Protein AF-A0AAV4EFG5-F1 (afdb_monomer)

Secondary structure (DSSP, 8-state):
-----SSSS-------------GGGGSTTTT-PBPSS-TTSB-S-TTBSSTT--SSB-HHHHHHHHTTTS--HHHHT--SSSSS--HHHHHT-TTS---TTSPP---TTT---TT--HHHHHHHHHHHHHHHHHHHHHHHHHHHHHHH-

Mean predicted aligned error: 13.33 Å

Sequence (149 aa):
MFRTILCLGSMMLLSTINCYPNFRNFIPNGFNVPDPCDPSSIWPGVGHENKAGGGVRNMFGKHFKMNGYQWTTALCKMDSDKDNKTNGEELGDPNCDWSVGENDKLIIGILSHPVVVAVVVVVVAVVVVVVVVVVVVVVVVVVVVKVVV

Solvent-accessible surface area (backbone atoms only — not comparable to full-atom values): 8870 Å² total; per-residue (Å²): 138,91,81,88,85,80,80,83,88,76,80,73,83,77,72,83,78,83,77,72,83,71,64,44,66,42,43,60,41,34,84,68,34,34,25,89,91,42,74,93,41,68,26,70,11,74,41,23,74,36,55,90,34,60,87,60,62,30,52,37,28,49,52,33,53,74,52,72,65,42,70,38,61,69,54,25,69,31,50,58,44,68,64,85,50,28,42,10,46,24,38,48,29,72,82,54,76,74,54,81,82,58,82,62,60,80,55,84,89,56,60,45,48,60,68,56,37,59,62,56,58,51,49,52,52,50,50,51,51,51,52,52,53,50,50,51,52,52,50,51,50,54,51,52,53,67,72,77,106

Radius of gyration: 25.46 Å; Cα contacts (8 Å, |Δi|>4): 187; chains: 1; bounding box: 98×36×58 Å

Foldseek 3Di:
DDDPPDDDPDPDPPDPDPDDPQLLLQAAQLFQAADQVGNVHHQNQLQAPDSVHDDHGAQLVVVCVVVVSHLDPVQQQDLRQPLPDGVCQQRVNNPSPDGRPDDHPCPPPRHHRSHDNVVVVVVVVVVVVVVVVVVVVVVVVVVVVVVVD

Organism: NCBI:txid1093978

pLDDT: mean 79.24, std 15.26, range [44.94, 96.62]

Structure (mmCIF, N/CA/C/O backbone):
data_AF-A0AAV4EFG5-F1
#
_entry.id   AF-A0AAV4EFG5-F1
#
loop_
_atom_site.group_PDB
_atom_site.id
_atom_site.type_symbol
_atom_site.label_atom_id
_atom_site.label_alt_id
_atom_site.label_comp_id
_atom_site.label_asym_id
_atom_site.label_entity_id
_atom_site.label_seq_id
_atom_site.pdbx_PDB_ins_code
_atom_site.Cartn_x
_atom_site.Cartn_y
_atom_site.Cartn_z
_atom_site.occupanc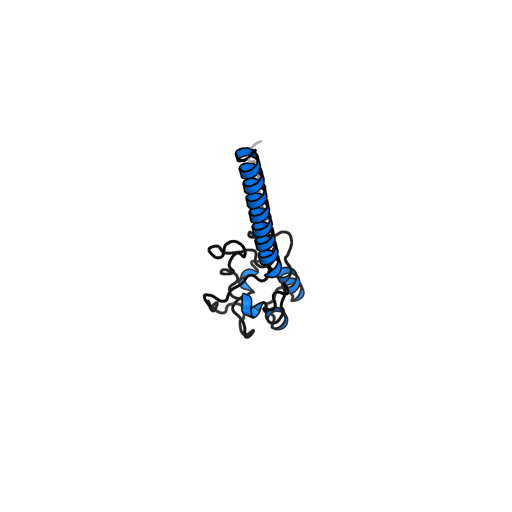y
_atom_site.B_iso_or_equiv
_atom_site.auth_seq_id
_atom_site.auth_comp_id
_atom_site.auth_asym_id
_atom_site.auth_atom_id
_atom_site.pdbx_PDB_model_num
ATOM 1 N N . MET A 1 1 ? -59.717 24.305 -26.433 1.00 50.38 1 MET A N 1
ATOM 2 C CA . MET A 1 1 ? -58.515 23.500 -26.747 1.00 50.38 1 MET A CA 1
ATOM 3 C C . MET A 1 1 ? -57.283 24.354 -26.484 1.00 50.38 1 MET A C 1
ATOM 5 O O . MET A 1 1 ? -57.334 25.539 -26.775 1.00 50.38 1 MET A O 1
ATOM 9 N N . PHE A 1 2 ? -56.226 23.740 -25.940 1.00 50.31 2 PHE A N 1
ATOM 10 C CA . PHE A 1 2 ? -54.884 24.292 -25.686 1.00 50.31 2 PHE A CA 1
ATOM 11 C C . PHE A 1 2 ? -54.737 25.279 -24.524 1.00 50.31 2 PHE A C 1
ATOM 13 O O . PHE A 1 2 ? -54.889 26.480 -24.707 1.00 50.31 2 PHE A O 1
ATOM 20 N N . ARG A 1 3 ? -54.348 24.758 -23.348 1.00 50.47 3 ARG A N 1
ATOM 21 C CA . ARG A 1 3 ? -53.371 25.412 -22.444 1.00 50.47 3 ARG A CA 1
ATOM 22 C C . ARG A 1 3 ? -52.914 24.571 -21.239 1.00 50.47 3 ARG A C 1
ATOM 24 O O . ARG A 1 3 ? -52.287 25.100 -20.335 1.00 50.47 3 ARG A O 1
ATOM 31 N N . THR A 1 4 ? -53.131 23.257 -21.252 1.00 49.38 4 THR A N 1
ATOM 32 C CA . THR A 1 4 ? -52.567 22.303 -20.273 1.00 49.38 4 THR A CA 1
ATOM 33 C C . THR A 1 4 ? -51.162 21.791 -20.634 1.00 49.38 4 THR A C 1
ATOM 35 O O . THR A 1 4 ? -50.695 20.811 -20.065 1.00 49.38 4 THR A O 1
ATOM 38 N N . ILE A 1 5 ? -50.457 22.441 -21.566 1.00 54.16 5 ILE A N 1
ATOM 39 C CA . ILE A 1 5 ? -49.120 22.029 -22.026 1.00 54.16 5 ILE A CA 1
ATOM 40 C C . ILE A 1 5 ? -48.079 22.982 -21.437 1.00 54.16 5 ILE A C 1
ATOM 42 O O . ILE A 1 5 ? -47.526 23.816 -22.144 1.00 54.16 5 ILE A O 1
ATOM 46 N N . LEU A 1 6 ? -47.853 22.928 -20.124 1.00 50.50 6 LEU A N 1
ATOM 47 C CA . LEU A 1 6 ? -46.731 23.653 -19.518 1.00 50.50 6 LEU A CA 1
ATOM 48 C C . LEU A 1 6 ? -46.239 23.000 -18.218 1.00 50.50 6 LEU A C 1
ATOM 50 O O . LEU A 1 6 ? -45.997 23.692 -17.244 1.00 50.50 6 LEU A O 1
ATOM 54 N N . CYS A 1 7 ? -46.128 21.668 -18.158 1.00 48.22 7 CYS A N 1
ATOM 55 C CA . CYS A 1 7 ? -45.558 21.021 -16.961 1.00 48.22 7 CYS A CA 1
ATOM 56 C C . CYS A 1 7 ? -44.813 19.695 -17.187 1.00 48.22 7 CYS A C 1
ATOM 58 O O . CYS A 1 7 ? -44.342 19.112 -16.220 1.00 48.22 7 CYS A O 1
ATOM 60 N N . LEU A 1 8 ? -44.667 19.204 -18.423 1.00 51.28 8 LEU A N 1
ATOM 61 C CA . LEU A 1 8 ? -44.142 17.847 -18.675 1.00 51.28 8 LEU A CA 1
ATOM 62 C C . LEU A 1 8 ? -42.757 17.805 -19.348 1.00 51.28 8 LEU A C 1
ATOM 64 O O . LEU A 1 8 ? -42.325 16.750 -19.794 1.00 51.28 8 LEU A O 1
ATOM 68 N N . GLY A 1 9 ? -42.053 18.936 -19.443 1.00 50.78 9 GLY A N 1
ATOM 69 C CA . GLY A 1 9 ? -40.827 19.051 -20.246 1.00 50.78 9 GLY A CA 1
ATOM 70 C C . GLY A 1 9 ? -39.494 18.946 -19.502 1.00 50.78 9 GLY A C 1
ATOM 71 O O . GLY A 1 9 ? -38.463 19.154 -20.127 1.00 50.78 9 GLY A O 1
ATOM 72 N N . SER A 1 10 ? -39.476 18.678 -18.194 1.00 59.84 10 SER A N 1
ATOM 73 C CA . SER A 1 10 ? -38.222 18.630 -17.423 1.00 59.84 10 SER A CA 1
ATOM 74 C C . SER A 1 10 ? -38.2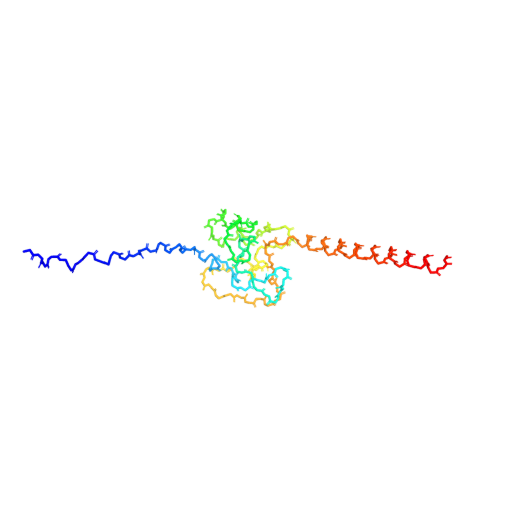20 17.466 -16.435 1.00 59.84 10 SER A C 1
ATOM 76 O O . SER A 1 10 ? -38.144 17.641 -15.221 1.00 59.84 10 SER A O 1
ATOM 78 N N . MET A 1 11 ? -38.349 16.242 -16.952 1.00 58.34 11 MET A N 1
ATOM 79 C CA . MET A 1 11 ? -37.905 15.067 -16.205 1.00 58.34 11 MET A CA 1
ATOM 80 C C . MET A 1 11 ? -36.381 15.063 -16.253 1.00 58.34 11 MET A C 1
ATOM 82 O O . MET A 1 11 ? -35.770 14.691 -17.252 1.00 58.34 11 MET A O 1
ATOM 86 N N . MET A 1 12 ? -35.799 15.574 -15.168 1.00 60.19 12 MET A N 1
ATOM 87 C CA . MET A 1 12 ? -34.376 15.554 -14.868 1.00 60.19 12 MET A CA 1
ATOM 88 C C . MET A 1 12 ? -33.786 14.190 -15.242 1.00 60.19 12 MET A C 1
ATOM 90 O O . MET A 1 12 ? -34.205 13.156 -14.720 1.00 60.19 12 MET A O 1
ATOM 94 N N . LEU A 1 13 ? -32.800 14.204 -16.137 1.00 56.34 13 LEU A N 1
ATOM 95 C CA . LEU A 1 13 ? -31.879 13.094 -16.338 1.00 56.34 13 LEU A CA 1
ATOM 96 C C . LEU A 1 13 ? -31.116 12.900 -15.021 1.00 56.34 13 LEU A C 1
ATOM 98 O O . LEU A 1 13 ? -30.093 13.535 -14.778 1.00 56.34 13 LEU A O 1
ATOM 102 N N . LEU A 1 14 ? -31.661 12.071 -14.131 1.00 56.28 14 LEU A N 1
ATOM 103 C CA . LEU A 1 14 ? -30.977 11.601 -12.932 1.00 56.28 14 LEU A CA 1
ATOM 104 C C . LEU A 1 14 ? -29.902 10.611 -13.380 1.00 56.28 14 LEU A C 1
ATOM 106 O O . LEU A 1 14 ? -30.097 9.397 -13.370 1.00 56.28 14 LEU A O 1
ATOM 110 N N . SER A 1 15 ? -28.767 11.144 -13.825 1.00 59.06 15 SER A N 1
ATOM 111 C CA . SER A 1 15 ? -27.546 10.371 -14.009 1.00 59.06 15 SER A CA 1
ATOM 112 C C . SER A 1 15 ? -27.204 9.719 -12.673 1.00 59.06 15 SER A C 1
ATOM 114 O O . SER A 1 15 ? -26.937 10.410 -11.689 1.00 59.06 15 SER A O 1
ATOM 116 N N . THR A 1 16 ? -27.218 8.390 -12.612 1.00 57.81 16 THR A N 1
ATOM 117 C CA . THR A 1 16 ? -26.719 7.657 -11.449 1.00 57.81 16 THR A CA 1
ATOM 118 C C . THR A 1 16 ? -25.215 7.902 -11.349 1.00 57.81 16 THR A C 1
ATOM 120 O O . THR A 1 16 ? -24.430 7.312 -12.095 1.00 57.81 16 THR A O 1
ATOM 123 N N . ILE A 1 17 ? -24.803 8.809 -10.463 1.00 61.62 17 ILE A N 1
ATOM 124 C CA . ILE A 1 17 ? -23.393 9.000 -10.125 1.00 61.62 17 ILE A CA 1
ATOM 125 C C . ILE A 1 17 ? -22.980 7.798 -9.277 1.00 61.62 17 ILE A C 1
ATOM 127 O O . ILE A 1 17 ? -23.358 7.678 -8.113 1.00 61.62 17 ILE A O 1
ATOM 131 N N . ASN A 1 18 ? -22.212 6.887 -9.872 1.00 59.28 18 ASN A N 1
ATOM 132 C CA . ASN A 1 18 ? -21.579 5.797 -9.140 1.00 59.28 18 ASN A CA 1
ATOM 133 C C . ASN A 1 18 ? -20.394 6.369 -8.354 1.00 59.28 18 ASN A C 1
ATOM 135 O O . ASN A 1 18 ? -19.284 6.475 -8.873 1.00 59.28 18 ASN A O 1
ATOM 139 N N . CYS A 1 19 ? -20.639 6.778 -7.110 1.00 57.91 19 CYS A N 1
ATOM 140 C CA . CYS A 1 19 ? -19.567 7.117 -6.183 1.00 57.91 19 CYS A CA 1
ATOM 141 C C . CYS A 1 19 ? -18.947 5.819 -5.662 1.00 57.91 19 CYS A C 1
ATOM 143 O O . CYS A 1 19 ? -19.596 5.050 -4.952 1.00 57.91 19 CYS A O 1
ATOM 145 N N . TYR A 1 20 ? -17.692 5.566 -6.016 1.00 67.44 20 TYR A N 1
ATOM 146 C CA . TYR A 1 20 ? -16.940 4.465 -5.429 1.00 67.44 20 TYR A CA 1
ATOM 147 C C . TYR A 1 20 ? -16.450 4.871 -4.033 1.00 67.44 20 TYR A C 1
ATOM 149 O O . TYR A 1 20 ? -15.992 6.005 -3.864 1.00 67.44 20 TYR A O 1
ATOM 157 N N . PRO A 1 21 ? -16.517 3.978 -3.028 1.00 69.31 21 PRO A N 1
ATOM 158 C CA . PRO A 1 21 ? -15.961 4.261 -1.711 1.00 69.31 21 PRO A CA 1
ATOM 159 C C . PRO A 1 21 ? -14.482 4.649 -1.818 1.00 69.31 21 PRO A C 1
ATOM 161 O O . PRO A 1 21 ? -13.690 3.942 -2.447 1.00 69.31 21 PRO A O 1
ATOM 164 N N . ASN A 1 22 ? -14.096 5.771 -1.204 1.00 84.56 22 ASN A N 1
ATOM 165 C CA . ASN A 1 22 ? -12.709 6.227 -1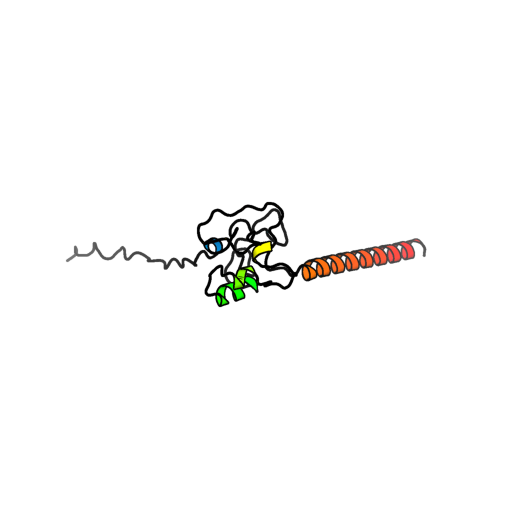.210 1.00 84.56 22 ASN A CA 1
ATOM 166 C C . ASN A 1 22 ? -11.925 5.542 -0.087 1.00 84.56 22 ASN A C 1
ATOM 168 O O . ASN A 1 22 ? -11.722 6.103 0.990 1.00 84.56 22 ASN A O 1
ATOM 172 N N . PHE A 1 23 ? -11.504 4.305 -0.354 1.00 91.75 23 PHE A N 1
ATOM 173 C CA . PHE A 1 23 ? -10.834 3.463 0.633 1.00 91.75 23 PHE A CA 1
ATOM 174 C C . PHE A 1 23 ? -9.466 3.981 1.097 1.00 91.75 23 PHE A C 1
ATOM 176 O O . PHE A 1 23 ? -8.970 3.529 2.123 1.00 91.75 23 PHE A O 1
ATOM 183 N N . ARG A 1 24 ? -8.886 4.964 0.397 1.00 90.94 24 ARG A N 1
ATOM 184 C CA . ARG A 1 24 ? -7.640 5.626 0.808 1.00 90.94 24 ARG A CA 1
ATOM 185 C C . ARG A 1 24 ? -7.737 6.306 2.172 1.00 90.94 24 ARG A C 1
ATOM 187 O O . ARG A 1 24 ? -6.723 6.449 2.831 1.00 90.94 24 ARG A O 1
ATOM 194 N N . ASN A 1 25 ? -8.940 6.687 2.602 1.00 90.94 25 ASN A N 1
ATOM 195 C CA . ASN A 1 25 ? -9.162 7.273 3.928 1.00 90.94 25 ASN A CA 1
ATOM 196 C C . ASN A 1 25 ? -9.116 6.243 5.070 1.00 90.94 25 ASN A C 1
ATOM 198 O O . ASN A 1 25 ? -9.166 6.626 6.233 1.00 90.94 25 ASN A O 1
ATOM 202 N N . PHE A 1 26 ? -9.098 4.945 4.756 1.00 92.94 26 PHE A N 1
ATOM 203 C CA . PHE A 1 26 ? -9.122 3.865 5.747 1.00 92.94 26 PHE A CA 1
ATOM 204 C C . PHE A 1 26 ? -7.788 3.127 5.840 1.00 92.94 26 PHE A C 1
ATOM 206 O O . PHE A 1 26 ? -7.758 2.003 6.332 1.00 92.94 26 PHE A O 1
ATOM 213 N N . ILE A 1 27 ? -6.716 3.725 5.325 1.00 92.69 27 ILE A N 1
ATOM 214 C CA . ILE A 1 27 ? -5.352 3.208 5.396 1.00 92.69 27 ILE A CA 1
ATOM 215 C C . ILE A 1 27 ? -4.408 4.383 5.695 1.00 92.69 27 ILE A C 1
ATOM 217 O O . ILE A 1 27 ? -4.688 5.498 5.241 1.00 92.69 27 ILE A O 1
ATOM 221 N N . PRO A 1 28 ? -3.299 4.156 6.412 1.00 92.00 28 PRO A N 1
ATOM 222 C CA . PRO A 1 28 ? -2.309 5.196 6.660 1.00 92.00 28 PRO A CA 1
ATOM 223 C C . PRO A 1 28 ? -1.645 5.629 5.351 1.00 92.00 28 PRO A C 1
ATOM 225 O O . PRO A 1 28 ? -1.433 4.817 4.447 1.00 92.00 28 PRO A O 1
ATOM 228 N N . ASN A 1 29 ? -1.347 6.923 5.228 1.00 89.75 29 ASN A N 1
ATOM 229 C CA . ASN A 1 29 ? -0.692 7.523 4.061 1.00 89.75 29 ASN A CA 1
ATOM 230 C C . ASN A 1 29 ? -1.360 7.189 2.712 1.00 89.75 29 ASN A C 1
ATOM 232 O O . ASN A 1 29 ? -0.709 7.250 1.669 1.00 89.75 29 ASN A O 1
ATOM 236 N N . GLY A 1 30 ? -2.664 6.883 2.679 1.00 90.00 30 GLY A N 1
ATOM 237 C CA . GLY A 1 30 ? -3.354 6.408 1.470 1.00 90.00 30 GLY A CA 1
ATOM 238 C C . GLY A 1 30 ? -3.342 7.378 0.279 1.00 90.00 30 GLY A C 1
ATOM 239 O O . GLY A 1 30 ? -3.649 6.983 -0.848 1.00 90.00 30 GLY A O 1
ATOM 240 N N . PHE A 1 31 ? -2.984 8.644 0.504 1.00 89.38 31 PHE A N 1
ATOM 241 C CA . PHE A 1 31 ? -2.808 9.668 -0.532 1.00 89.38 31 PHE A CA 1
ATOM 242 C C . PHE A 1 31 ? -1.352 9.928 -0.917 1.00 89.38 31 PHE A C 1
ATOM 244 O O . PHE A 1 31 ? -1.126 10.674 -1.861 1.00 89.38 31 PHE A O 1
ATOM 251 N N . ASN A 1 32 ? -0.395 9.323 -0.218 1.00 88.06 32 ASN A N 1
ATOM 252 C CA . ASN A 1 32 ? 1.038 9.576 -0.355 1.00 88.06 32 ASN A CA 1
ATOM 253 C C . ASN A 1 32 ? 1.827 8.301 -0.704 1.00 88.06 32 ASN A C 1
ATOM 255 O O . ASN A 1 32 ? 3.048 8.292 -0.589 1.00 88.06 32 ASN A O 1
ATOM 259 N N . VAL A 1 33 ? 1.146 7.228 -1.125 1.00 87.38 33 VAL A N 1
ATOM 260 C CA . VAL A 1 33 ? 1.799 5.981 -1.552 1.00 87.38 33 VAL A CA 1
ATOM 261 C C . VAL A 1 33 ? 2.528 6.220 -2.882 1.00 87.38 33 VAL A C 1
ATOM 263 O O . VAL A 1 33 ? 1.864 6.569 -3.865 1.00 87.38 33 VAL A O 1
ATOM 266 N N . PRO A 1 34 ? 3.864 6.067 -2.946 1.00 86.00 34 PRO A N 1
ATOM 267 C CA . PRO A 1 34 ? 4.632 6.315 -4.163 1.00 86.00 34 PRO A CA 1
ATOM 268 C C . PRO A 1 34 ? 4.364 5.243 -5.220 1.00 86.00 34 PRO A C 1
ATOM 270 O O . PRO A 1 34 ? 4.114 4.085 -4.896 1.00 86.00 34 PRO A O 1
ATOM 273 N N . ASP A 1 35 ? 4.432 5.617 -6.495 1.00 83.38 35 ASP A N 1
ATOM 274 C CA . ASP A 1 35 ? 4.357 4.675 -7.612 1.00 83.38 35 ASP A CA 1
ATOM 275 C C . ASP A 1 35 ? 5.615 3.784 -7.638 1.00 83.38 35 ASP A C 1
ATOM 277 O O . ASP A 1 35 ? 6.732 4.303 -7.538 1.00 83.38 35 ASP A O 1
ATOM 281 N N . PRO A 1 36 ? 5.474 2.452 -7.795 1.00 77.25 36 PRO A N 1
ATOM 282 C CA . PRO A 1 36 ? 6.624 1.553 -7.770 1.00 77.25 36 PRO A CA 1
ATOM 283 C C . PRO A 1 36 ? 7.605 1.756 -8.932 1.00 77.25 36 PRO A C 1
ATOM 285 O O . PRO A 1 36 ? 8.778 1.403 -8.818 1.00 77.25 36 PRO A O 1
ATOM 288 N N . CYS A 1 37 ? 7.129 2.264 -10.069 1.00 79.31 37 CYS A N 1
ATOM 289 C CA . CYS A 1 37 ? 7.922 2.500 -11.273 1.00 79.31 37 CYS A CA 1
ATOM 290 C C . CYS A 1 37 ? 8.435 3.943 -11.367 1.00 79.31 37 CYS A C 1
ATOM 292 O O . CYS A 1 37 ? 9.407 4.193 -12.078 1.00 79.31 37 CYS A O 1
ATOM 294 N N . ASP A 1 38 ? 7.795 4.878 -10.665 1.00 81.81 38 ASP A N 1
ATOM 295 C CA . ASP A 1 38 ? 8.185 6.286 -10.615 1.00 81.81 38 ASP A CA 1
ATOM 296 C C . ASP A 1 38 ? 7.965 6.868 -9.207 1.00 81.81 38 ASP A C 1
ATOM 298 O O . ASP A 1 38 ? 6.905 7.445 -8.940 1.00 81.81 38 ASP A O 1
ATOM 302 N N . PRO A 1 39 ? 8.976 6.798 -8.321 1.00 80.31 39 PRO A N 1
ATOM 303 C CA . PRO A 1 39 ? 8.883 7.309 -6.952 1.00 80.31 39 PRO A CA 1
ATOM 304 C C . PRO A 1 39 ? 8.582 8.811 -6.844 1.00 80.31 39 PRO A C 1
ATOM 306 O O . PRO A 1 39 ? 8.261 9.288 -5.758 1.00 80.31 39 PRO A O 1
ATOM 309 N N . SER A 1 40 ? 8.696 9.574 -7.939 1.00 83.12 40 SER A N 1
ATOM 310 C CA . SER A 1 40 ? 8.311 10.991 -7.973 1.00 83.12 40 SER A CA 1
ATOM 311 C C . SER A 1 40 ? 6.800 11.204 -8.132 1.00 83.12 40 SER A C 1
ATOM 313 O O . SER A 1 40 ? 6.307 12.323 -7.980 1.00 83.12 40 SER A O 1
ATOM 315 N N . SER A 1 41 ? 6.053 10.133 -8.408 1.00 86.12 41 SER A N 1
ATOM 316 C CA . SER A 1 41 ? 4.608 10.143 -8.598 1.00 86.12 41 SER A CA 1
ATOM 317 C C . SER A 1 41 ? 3.887 9.285 -7.552 1.00 86.12 41 SER A C 1
ATOM 319 O O . SER A 1 41 ? 4.473 8.416 -6.917 1.00 86.12 41 SER A O 1
ATOM 321 N N . ILE A 1 42 ? 2.589 9.535 -7.369 1.00 87.75 42 ILE A N 1
ATOM 322 C CA . ILE A 1 42 ? 1.747 8.867 -6.366 1.00 87.75 42 ILE A CA 1
ATOM 323 C C . ILE A 1 42 ? 0.851 7.831 -7.047 1.00 87.75 42 ILE A C 1
ATOM 325 O O . ILE A 1 42 ? 0.332 8.081 -8.140 1.00 87.75 42 ILE A O 1
ATOM 329 N N . TRP A 1 43 ? 0.611 6.700 -6.384 1.00 89.06 43 TRP A N 1
ATOM 330 C CA . TRP A 1 43 ? -0.308 5.649 -6.812 1.00 89.06 43 TRP A CA 1
ATOM 331 C C . TRP A 1 43 ? -1.641 5.708 -6.042 1.00 89.06 43 TRP A C 1
ATOM 333 O O . TRP A 1 43 ? -1.786 5.111 -4.974 1.00 89.06 43 TRP A O 1
ATOM 343 N N . PRO A 1 44 ? -2.671 6.411 -6.556 1.00 88.50 44 PRO A N 1
ATOM 344 C CA . PRO A 1 44 ? -3.933 6.569 -5.832 1.00 88.50 44 PRO A CA 1
ATOM 345 C C . PRO A 1 44 ? -4.747 5.267 -5.739 1.00 88.50 44 PRO A C 1
ATOM 347 O O . PRO A 1 44 ? -5.573 5.106 -4.840 1.00 88.50 44 PRO A O 1
ATOM 350 N N . GLY A 1 45 ? -4.536 4.320 -6.649 1.00 90.81 45 GLY A N 1
ATOM 351 C CA . GLY A 1 45 ? -5.180 3.010 -6.660 1.00 90.81 45 GLY A CA 1
ATOM 352 C C . GLY A 1 45 ? -4.491 1.972 -5.775 1.00 90.81 45 GLY A C 1
ATOM 353 O O . GLY A 1 45 ? -4.240 0.878 -6.263 1.00 90.81 45 GLY A O 1
ATOM 354 N N . VAL A 1 46 ? -4.178 2.277 -4.508 1.00 91.31 46 VAL A N 1
ATOM 355 C CA . VAL A 1 46 ? -3.315 1.436 -3.635 1.00 91.31 46 VAL A CA 1
ATOM 356 C C . VAL A 1 46 ? -3.730 -0.043 -3.599 1.00 91.31 46 VAL A C 1
ATOM 358 O O . VAL A 1 46 ? -2.882 -0.925 -3.620 1.00 91.31 46 VAL A O 1
ATOM 361 N N . GLY A 1 47 ? -5.035 -0.340 -3.593 1.00 92.31 47 GLY A N 1
ATOM 362 C CA . GLY A 1 47 ? -5.583 -1.709 -3.603 1.00 92.31 47 GLY A CA 1
ATOM 363 C C . GLY A 1 47 ? -5.857 -2.312 -4.990 1.00 92.31 47 GLY A C 1
ATOM 364 O O . GLY A 1 47 ? -6.551 -3.328 -5.089 1.00 92.31 47 GLY A O 1
ATOM 365 N N . HIS A 1 48 ? -5.382 -1.685 -6.063 1.00 91.25 48 HIS A N 1
ATOM 366 C CA . HIS A 1 48 ? -5.637 -2.064 -7.451 1.00 91.25 48 HIS A CA 1
ATOM 367 C C . HIS A 1 48 ? -4.352 -2.203 -8.274 1.00 91.25 48 HIS A C 1
ATOM 369 O O . HIS A 1 48 ? -3.327 -1.600 -7.970 1.00 91.25 48 HIS A O 1
ATOM 375 N N . GLU A 1 49 ? -4.422 -3.002 -9.340 1.00 87.88 49 GLU A N 1
ATOM 376 C CA . GLU A 1 49 ? -3.345 -3.104 -10.343 1.00 87.88 49 GLU A CA 1
ATOM 377 C C . GLU A 1 49 ? -3.314 -1.890 -11.283 1.00 87.88 49 GLU A C 1
ATOM 379 O O . GLU A 1 49 ? -2.287 -1.573 -11.872 1.00 87.88 49 GLU A O 1
ATOM 384 N N . ASN A 1 50 ? -4.441 -1.187 -11.421 1.00 86.62 50 ASN A N 1
ATOM 385 C CA . ASN A 1 50 ? -4.506 0.074 -12.144 1.00 86.62 50 ASN A CA 1
ATOM 386 C C . ASN A 1 50 ? -4.177 1.237 -11.199 1.00 86.62 50 ASN A C 1
ATOM 388 O O . ASN A 1 50 ? -4.866 1.420 -10.191 1.00 86.62 50 ASN A O 1
ATOM 392 N N . LYS A 1 51 ? -3.201 2.073 -11.576 1.00 85.50 51 LYS A N 1
ATOM 393 C CA . LYS A 1 51 ? -2.818 3.300 -10.859 1.00 85.50 51 LYS A CA 1
ATOM 394 C C . LYS A 1 51 ? -3.999 4.215 -10.568 1.00 85.50 51 LYS A C 1
ATOM 396 O O . LYS A 1 51 ? -4.087 4.755 -9.472 1.00 85.50 51 LYS A O 1
ATOM 401 N N . ALA A 1 52 ? -4.934 4.357 -11.507 1.00 86.69 52 ALA A N 1
ATOM 402 C CA . ALA A 1 52 ? -6.131 5.181 -11.325 1.00 86.69 52 ALA A CA 1
ATOM 403 C C . ALA A 1 52 ? -7.156 4.574 -10.339 1.00 86.69 52 ALA A C 1
ATOM 405 O O . ALA A 1 52 ? -8.137 5.229 -9.987 1.00 86.69 52 ALA A O 1
ATOM 406 N N . GLY A 1 53 ? -6.937 3.338 -9.884 1.00 86.62 53 GLY A N 1
ATOM 407 C CA . GLY A 1 53 ? -7.889 2.549 -9.113 1.00 86.62 53 GLY A CA 1
ATOM 408 C C . GLY A 1 53 ? -8.889 1.789 -9.989 1.00 86.62 53 GLY A C 1
ATOM 409 O O . GLY A 1 53 ? -8.852 1.838 -11.219 1.00 86.62 53 GLY A O 1
ATOM 410 N N . GLY A 1 54 ? -9.802 1.065 -9.334 1.00 85.25 54 GLY A N 1
ATOM 411 C CA . GLY A 1 54 ? -10.817 0.256 -10.008 1.00 85.25 54 GLY A CA 1
ATOM 412 C C . GLY A 1 54 ? -10.260 -1.000 -10.691 1.00 85.25 54 GLY A C 1
ATOM 413 O O . GLY A 1 54 ? -9.067 -1.296 -10.657 1.00 85.25 54 GLY A O 1
ATOM 414 N N . GLY A 1 55 ? -11.152 -1.790 -11.291 1.00 88.50 55 GLY A N 1
ATOM 415 C CA . GLY A 1 55 ? -10.774 -3.041 -11.950 1.00 88.50 55 GLY A CA 1
ATOM 416 C C . GLY A 1 55 ? -10.229 -4.100 -10.983 1.00 88.50 55 GLY A C 1
ATOM 417 O O . GLY A 1 55 ? -10.728 -4.261 -9.863 1.00 88.50 55 GLY A O 1
ATOM 418 N N . VAL A 1 56 ? -9.223 -4.850 -11.439 1.00 91.69 56 V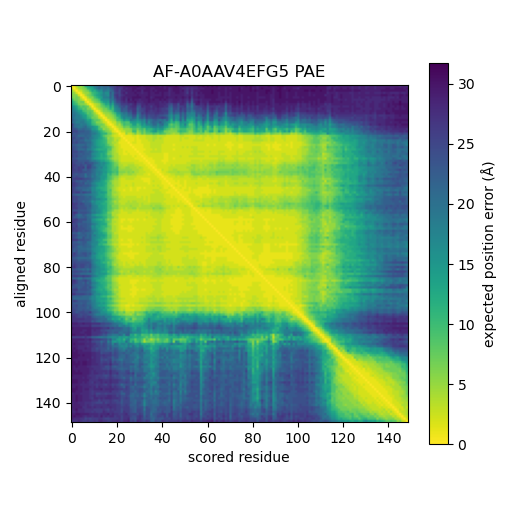AL A N 1
ATOM 419 C CA . VAL A 1 56 ? -8.610 -5.960 -10.694 1.00 91.69 56 VAL A CA 1
ATOM 420 C C . VAL A 1 56 ? -7.925 -5.442 -9.424 1.00 91.69 56 VAL A C 1
ATOM 422 O O . VAL A 1 56 ? -7.262 -4.404 -9.424 1.00 91.69 56 VAL A O 1
ATOM 425 N N . ARG A 1 57 ? -8.127 -6.162 -8.313 1.00 92.31 57 ARG A N 1
ATOM 426 C CA . ARG A 1 57 ? -7.452 -5.883 -7.040 1.00 92.31 57 ARG A CA 1
ATOM 427 C C . ARG A 1 57 ? -6.101 -6.579 -7.005 1.00 92.31 57 ARG A C 1
ATOM 429 O O . ARG A 1 57 ? -6.032 -7.772 -7.307 1.00 92.31 57 ARG A O 1
ATOM 436 N N . ASN A 1 58 ? -5.089 -5.865 -6.533 1.00 90.56 58 ASN A N 1
ATOM 437 C CA . ASN A 1 58 ? -3.803 -6.458 -6.181 1.00 90.56 58 ASN A CA 1
ATOM 438 C C . ASN A 1 58 ? -3.914 -7.275 -4.872 1.00 90.56 58 ASN A C 1
ATOM 440 O O . ASN A 1 58 ? -5.001 -7.414 -4.298 1.00 90.56 58 ASN A O 1
ATOM 444 N N . MET A 1 59 ? -2.804 -7.855 -4.410 1.00 93.25 59 MET A N 1
ATOM 445 C CA . MET A 1 59 ? -2.802 -8.702 -3.209 1.00 93.25 59 MET A CA 1
ATOM 446 C C . MET A 1 59 ? -3.199 -7.925 -1.949 1.00 93.25 59 MET A C 1
ATOM 448 O O . MET A 1 59 ? -4.100 -8.373 -1.236 1.00 93.25 59 MET A O 1
ATOM 452 N N . PHE A 1 60 ? -2.653 -6.723 -1.746 1.00 95.12 60 PHE A N 1
ATOM 453 C CA . PHE A 1 60 ? -3.075 -5.830 -0.665 1.00 95.12 60 PHE A CA 1
ATOM 454 C C . PHE A 1 60 ? -4.587 -5.572 -0.682 1.00 95.12 60 PHE A C 1
ATOM 456 O O . PHE A 1 60 ? -5.275 -5.788 0.312 1.00 95.12 60 PHE A O 1
ATOM 463 N N . GLY A 1 61 ? -5.156 -5.203 -1.831 1.00 95.00 61 GLY A N 1
ATOM 464 C CA . GLY A 1 61 ? -6.588 -4.946 -1.979 1.00 95.00 61 GLY A CA 1
ATOM 465 C C . GLY A 1 61 ? -7.465 -6.173 -1.709 1.00 95.00 61 GLY A C 1
ATOM 466 O O . GLY A 1 61 ? -8.591 -6.033 -1.220 1.00 95.00 61 GLY A O 1
ATOM 467 N N . LYS A 1 62 ? -6.973 -7.386 -1.998 1.00 95.88 62 LYS A N 1
ATOM 468 C CA . LYS A 1 62 ? -7.649 -8.645 -1.635 1.00 95.88 62 LYS A CA 1
ATOM 469 C C . LYS A 1 62 ? -7.626 -8.864 -0.122 1.00 95.88 62 LYS A C 1
ATOM 471 O O . LYS A 1 62 ? -8.673 -9.176 0.444 1.00 95.88 62 LYS A O 1
ATOM 476 N N . HIS A 1 63 ? -6.488 -8.652 0.536 1.00 96.38 63 HIS A N 1
ATOM 477 C CA . HIS A 1 63 ? -6.370 -8.774 1.992 1.00 96.38 63 HIS A CA 1
ATOM 478 C C . HIS A 1 63 ? -7.151 -7.689 2.734 1.00 96.38 63 HIS A C 1
ATOM 480 O O . HIS A 1 63 ? -7.829 -7.988 3.715 1.00 96.38 63 HIS A O 1
ATOM 486 N N . PHE A 1 64 ? -7.153 -6.458 2.229 1.00 96.19 64 PHE A N 1
ATOM 487 C CA . PHE A 1 64 ? -7.960 -5.367 2.762 1.00 96.19 64 PHE A CA 1
ATOM 488 C C . PHE A 1 64 ? -9.455 -5.694 2.673 1.00 96.19 64 PHE A C 1
ATOM 490 O O . PHE A 1 64 ? -10.179 -5.560 3.656 1.00 96.19 64 PHE A O 1
ATOM 497 N N . LYS A 1 65 ? -9.916 -6.244 1.538 1.00 95.56 65 LYS A N 1
ATOM 498 C CA . LYS A 1 65 ? -11.286 -6.770 1.409 1.00 95.56 65 LYS A CA 1
ATOM 499 C C . LYS A 1 65 ? -11.567 -7.900 2.408 1.00 95.56 65 LYS A C 1
ATOM 501 O O . LYS A 1 65 ? -12.644 -7.927 2.994 1.00 95.56 65 LYS A O 1
ATOM 506 N N . MET A 1 66 ? -10.631 -8.830 2.589 1.00 96.50 66 MET A N 1
ATOM 507 C CA . MET A 1 66 ? -10.776 -9.953 3.526 1.00 96.50 66 MET A CA 1
ATOM 508 C C . MET A 1 66 ? -10.867 -9.487 4.986 1.00 96.50 66 MET A C 1
ATOM 510 O O . MET A 1 66 ? -11.587 -10.089 5.773 1.00 96.50 66 MET A O 1
ATOM 514 N N . ASN A 1 67 ? -10.215 -8.371 5.317 1.00 96.19 67 ASN A N 1
ATOM 515 C CA . ASN A 1 67 ? -10.314 -7.687 6.607 1.00 96.19 67 ASN A CA 1
ATOM 516 C C . 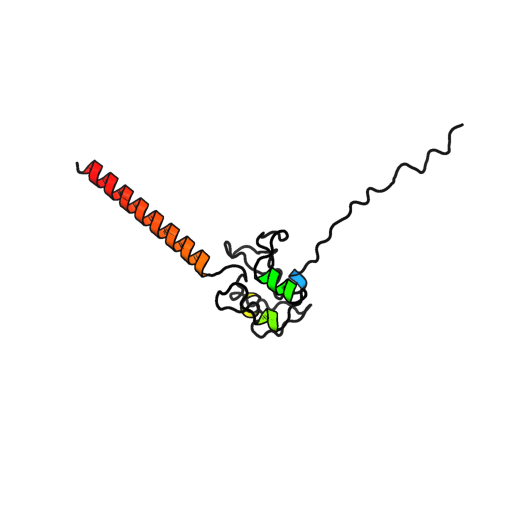ASN A 1 67 ? -11.517 -6.726 6.690 1.00 96.19 67 ASN A C 1
ATOM 518 O O . ASN A 1 67 ? -11.554 -5.844 7.542 1.00 96.19 67 ASN A O 1
ATOM 522 N N . GLY A 1 68 ? -12.506 -6.861 5.800 1.00 95.19 68 GLY A N 1
ATOM 523 C CA . GLY A 1 68 ? -13.727 -6.058 5.844 1.00 95.19 68 GLY A CA 1
ATOM 524 C C . GLY A 1 68 ? -13.521 -4.582 5.500 1.00 95.19 68 GLY A C 1
ATOM 525 O O . GLY A 1 68 ? -14.303 -3.752 5.953 1.00 95.19 68 GLY A O 1
ATOM 526 N N . TYR A 1 69 ? -12.495 -4.260 4.706 1.00 94.81 69 TYR A N 1
ATOM 527 C CA . TYR A 1 69 ? -12.109 -2.894 4.334 1.00 94.81 69 TYR A CA 1
ATOM 528 C C . TYR A 1 69 ? -11.713 -2.020 5.532 1.00 94.81 69 TYR A C 1
ATOM 530 O O . TYR A 1 69 ? -12.012 -0.827 5.566 1.00 94.81 69 TYR A O 1
ATOM 538 N N . GLN A 1 70 ? -11.042 -2.623 6.514 1.00 94.50 70 GLN A N 1
ATOM 539 C CA . GLN A 1 70 ? -10.556 -1.946 7.713 1.00 94.50 70 GLN A CA 1
ATOM 540 C C . GLN A 1 70 ? -9.047 -2.126 7.868 1.00 94.50 70 GLN A C 1
ATOM 542 O O . GLN A 1 70 ? -8.499 -3.188 7.555 1.00 94.50 70 GLN A O 1
ATOM 547 N N . TRP A 1 71 ? -8.387 -1.089 8.386 1.00 95.31 71 TRP A N 1
ATOM 548 C CA . TRP A 1 71 ? -7.001 -1.159 8.836 1.00 95.31 71 TRP A CA 1
ATOM 549 C C . TRP A 1 71 ? -6.926 -1.901 10.172 1.00 95.31 71 TRP A C 1
ATOM 551 O O . TRP A 1 71 ? -6.954 -1.310 11.246 1.00 95.31 71 TRP A O 1
ATOM 561 N N . THR A 1 72 ? -6.934 -3.229 10.110 1.00 96.12 72 THR A N 1
ATOM 562 C CA . THR A 1 72 ? -6.813 -4.078 11.299 1.00 96.12 72 THR A CA 1
ATOM 563 C C . THR A 1 72 ? -5.342 -4.307 11.634 1.00 96.12 72 THR A C 1
ATOM 565 O O . THR A 1 72 ? -4.493 -4.329 10.745 1.00 96.12 72 THR A O 1
ATOM 568 N N . THR A 1 73 ? -5.023 -4.604 12.897 1.00 95.44 73 THR A N 1
ATOM 569 C CA . THR A 1 73 ? -3.663 -5.029 13.276 1.00 95.44 73 THR A CA 1
ATOM 570 C C . THR A 1 73 ? -3.207 -6.270 12.500 1.00 95.44 73 THR A C 1
ATOM 572 O O . THR A 1 73 ? -2.026 -6.408 12.195 1.00 95.44 73 THR A O 1
ATOM 575 N N . ALA A 1 74 ? -4.138 -7.165 12.150 1.00 96.50 74 ALA A N 1
ATOM 576 C CA . ALA A 1 74 ? -3.843 -8.334 11.326 1.00 96.50 74 ALA A CA 1
ATOM 577 C C . ALA A 1 74 ? -3.430 -7.944 9.901 1.00 96.50 74 ALA A C 1
ATOM 579 O O . ALA A 1 74 ? -2.476 -8.509 9.377 1.00 96.50 74 ALA A O 1
ATOM 580 N N . LEU A 1 75 ? -4.116 -6.973 9.286 1.00 96.62 75 LEU A N 1
ATOM 581 C CA . LEU A 1 75 ? -3.728 -6.442 7.985 1.00 96.62 75 LEU A CA 1
ATOM 582 C C . LEU A 1 75 ? -2.414 -5.667 8.074 1.00 96.62 75 LEU A C 1
ATOM 584 O O . LEU A 1 75 ? -1.537 -5.901 7.257 1.00 96.62 75 LEU A O 1
ATOM 588 N N . CYS A 1 76 ? -2.250 -4.791 9.061 1.00 96.31 76 CYS A N 1
ATOM 589 C CA . CYS A 1 76 ? -1.031 -4.005 9.235 1.00 96.31 76 CYS A CA 1
ATOM 590 C C . CYS A 1 76 ? 0.224 -4.890 9.327 1.00 96.31 76 CYS A C 1
ATOM 592 O O . CYS A 1 76 ? 1.202 -4.635 8.634 1.00 96.31 76 CYS A O 1
ATOM 594 N N . LYS A 1 77 ? 0.171 -5.984 10.102 1.00 96.19 77 LYS A N 1
ATOM 595 C CA . LYS A 1 77 ? 1.292 -6.931 10.277 1.00 96.19 77 LYS A CA 1
ATOM 596 C C . LYS A 1 77 ? 1.456 -7.939 9.138 1.00 96.19 77 LYS A C 1
ATOM 598 O O . LYS A 1 77 ? 2.363 -8.765 9.185 1.00 96.19 77 LYS A O 1
ATOM 603 N N . MET A 1 78 ? 0.555 -7.941 8.162 1.00 95.62 78 MET A N 1
ATOM 604 C CA . MET A 1 78 ? 0.622 -8.859 7.032 1.00 95.62 78 MET A CA 1
ATOM 605 C C . MET A 1 78 ? 1.588 -8.321 5.981 1.00 95.62 78 MET A C 1
ATOM 607 O O . MET A 1 78 ? 1.530 -7.149 5.635 1.00 95.62 78 MET A O 1
ATOM 611 N N . ASP A 1 79 ? 2.421 -9.199 5.444 1.00 94.19 79 ASP A N 1
ATOM 612 C CA . ASP A 1 79 ? 3.206 -8.961 4.235 1.00 94.19 79 ASP A CA 1
ATOM 613 C C . ASP A 1 79 ? 2.381 -9.463 3.033 1.00 94.19 79 ASP A C 1
ATOM 615 O O . ASP A 1 79 ? 2.222 -10.673 2.822 1.00 94.19 79 ASP A O 1
ATOM 619 N N . SER A 1 80 ? 1.710 -8.543 2.332 1.00 93.25 80 SER A N 1
ATOM 620 C CA . SER A 1 80 ? 0.713 -8.909 1.314 1.00 93.25 80 SER A CA 1
ATOM 621 C C . SER A 1 80 ? 1.333 -9.361 -0.002 1.00 93.25 80 SER A C 1
ATOM 623 O O . SER A 1 80 ? 0.769 -10.236 -0.671 1.00 93.25 80 SER A O 1
ATOM 625 N N . ASP A 1 81 ? 2.438 -8.743 -0.398 1.00 86.38 81 ASP A N 1
ATOM 626 C CA . ASP A 1 81 ? 3.146 -8.965 -1.657 1.00 86.38 81 ASP A CA 1
ATOM 627 C C . ASP A 1 81 ? 4.438 -9.781 -1.490 1.00 86.38 81 ASP A C 1
ATOM 629 O O . ASP A 1 81 ? 5.015 -10.202 -2.493 1.00 86.38 81 ASP A O 1
ATOM 633 N N . LYS A 1 82 ? 4.778 -10.179 -0.259 1.00 88.69 82 LYS A N 1
ATOM 634 C CA . LYS A 1 82 ? 5.855 -11.116 0.098 1.00 88.69 82 LYS A CA 1
ATOM 635 C C . LYS A 1 82 ? 7.245 -10.563 -0.188 1.00 88.69 82 LYS A C 1
ATOM 637 O O . LYS A 1 82 ? 8.131 -11.315 -0.611 1.00 88.69 82 LYS A O 1
ATOM 642 N N . ASP A 1 83 ? 7.430 -9.265 0.014 1.00 82.94 83 ASP A N 1
ATOM 643 C CA . ASP A 1 83 ? 8.723 -8.592 -0.122 1.00 82.94 83 ASP A CA 1
ATOM 644 C C . ASP A 1 83 ? 9.511 -8.529 1.205 1.00 82.94 83 ASP A C 1
ATOM 646 O O . ASP A 1 83 ? 10.615 -7.979 1.249 1.00 82.94 83 ASP A O 1
ATOM 650 N N . ASN A 1 84 ? 8.993 -9.185 2.252 1.00 89.06 84 ASN A N 1
ATOM 651 C CA . ASN A 1 84 ? 9.524 -9.224 3.611 1.00 89.06 84 ASN A CA 1
ATOM 652 C C . ASN A 1 84 ? 9.384 -7.889 4.365 1.00 89.06 84 ASN A C 1
ATOM 654 O O . ASN A 1 84 ? 10.129 -7.644 5.321 1.00 89.06 84 ASN A O 1
ATOM 658 N N . LYS A 1 85 ? 8.416 -7.058 3.967 1.00 89.50 85 LYS A N 1
ATOM 659 C CA . LYS A 1 85 ? 7.913 -5.922 4.738 1.00 89.50 85 LYS A CA 1
ATOM 660 C C . LYS A 1 85 ? 6.433 -6.102 5.033 1.00 89.50 85 LYS A C 1
ATOM 662 O O . LYS A 1 85 ? 5.658 -6.652 4.261 1.00 89.50 85 LYS A O 1
ATOM 667 N N . THR A 1 86 ? 6.024 -5.641 6.199 1.00 94.00 86 THR A N 1
ATOM 668 C CA . THR A 1 86 ? 4.613 -5.595 6.571 1.00 94.00 86 THR A CA 1
ATOM 669 C C . THR A 1 86 ? 3.930 -4.399 5.916 1.00 94.00 86 THR A C 1
ATOM 671 O O . THR A 1 86 ? 4.539 -3.340 5.767 1.00 94.00 86 THR A O 1
ATOM 674 N N . ASN A 1 87 ? 2.631 -4.508 5.617 1.00 93.62 87 ASN A N 1
ATOM 675 C CA . ASN A 1 87 ? 1.856 -3.390 5.068 1.00 93.62 87 ASN A CA 1
ATOM 676 C C . ASN A 1 87 ? 1.992 -2.118 5.937 1.00 93.62 87 ASN A C 1
ATOM 678 O O . ASN A 1 87 ? 1.928 -1.008 5.418 1.00 93.62 87 ASN A O 1
ATOM 682 N N . GLY A 1 88 ? 2.150 -2.267 7.259 1.00 93.06 88 GLY A N 1
ATOM 683 C CA . GLY A 1 88 ? 2.407 -1.169 8.189 1.00 93.06 88 GLY A CA 1
ATOM 684 C C . GLY A 1 88 ? 3.750 -0.482 7.960 1.00 93.06 88 GLY A C 1
ATOM 685 O O . GLY A 1 88 ? 3.797 0.742 7.877 1.00 93.06 88 GLY A O 1
ATOM 686 N N . GLU A 1 89 ? 4.838 -1.232 7.791 1.00 90.81 89 GLU A N 1
ATOM 687 C CA . GLU A 1 89 ? 6.142 -0.651 7.437 1.00 90.81 89 GLU A CA 1
ATOM 688 C C . GLU A 1 89 ? 6.073 0.121 6.115 1.00 90.81 89 GLU A C 1
ATOM 690 O O . GLU A 1 89 ? 6.639 1.208 6.002 1.00 90.81 89 GLU A O 1
ATOM 695 N N . GLU A 1 90 ? 5.324 -0.399 5.145 1.00 89.06 90 GLU A N 1
ATOM 696 C CA . GLU A 1 90 ? 5.204 0.197 3.816 1.00 89.06 90 GLU A CA 1
ATOM 697 C C . GLU A 1 90 ? 4.280 1.413 3.750 1.00 89.06 90 GLU A C 1
ATOM 699 O O . GLU A 1 90 ? 4.549 2.348 3.001 1.00 89.06 90 GLU A O 1
ATOM 704 N N . LEU A 1 91 ? 3.193 1.419 4.526 1.00 90.50 91 LEU A N 1
ATOM 705 C CA . LEU A 1 91 ? 2.207 2.503 4.552 1.00 90.50 91 LEU A CA 1
ATOM 706 C C . LEU A 1 91 ? 2.444 3.502 5.699 1.00 90.50 91 LEU A C 1
ATOM 708 O O . LEU A 1 91 ? 1.658 4.428 5.890 1.00 90.50 91 LEU A O 1
ATOM 712 N N . GLY A 1 92 ? 3.552 3.372 6.436 1.00 89.12 92 GLY A N 1
ATOM 713 C CA . GLY A 1 92 ? 3.993 4.348 7.441 1.00 89.12 92 GLY A CA 1
ATOM 714 C C . GLY A 1 92 ? 3.360 4.183 8.827 1.00 89.12 92 GLY A C 1
ATOM 715 O O . GLY A 1 92 ? 3.342 5.130 9.611 1.00 89.12 92 GLY A O 1
ATOM 716 N N . ASP A 1 93 ? 2.881 2.981 9.137 1.00 91.44 93 ASP A N 1
ATOM 717 C CA . ASP A 1 93 ? 2.378 2.537 10.439 1.00 91.44 93 ASP A CA 1
ATOM 718 C C . ASP A 1 93 ? 3.096 1.251 10.923 1.00 91.44 93 ASP A C 1
ATOM 720 O O . ASP A 1 93 ? 2.469 0.202 11.085 1.00 91.44 93 ASP A O 1
ATOM 724 N N . PRO A 1 94 ? 4.425 1.278 11.153 1.00 90.75 94 PRO A N 1
ATOM 725 C CA . PRO A 1 94 ? 5.204 0.079 11.495 1.00 90.75 94 PRO A CA 1
ATOM 726 C C . PRO A 1 94 ? 4.813 -0.560 12.839 1.00 90.75 94 PRO A C 1
ATOM 728 O O . PRO A 1 94 ? 5.084 -1.736 13.071 1.00 90.75 94 PRO A O 1
ATOM 731 N N . ASN A 1 95 ? 4.175 0.201 13.731 1.00 91.50 95 ASN A N 1
ATOM 732 C CA . ASN A 1 95 ? 3.743 -0.287 15.040 1.00 91.50 95 ASN A CA 1
ATOM 733 C C . ASN A 1 95 ? 2.274 -0.741 15.062 1.00 91.50 95 ASN A C 1
ATOM 735 O O . ASN A 1 95 ? 1.846 -1.336 16.050 1.00 91.50 95 ASN A O 1
ATOM 739 N N . CYS A 1 96 ? 1.527 -0.538 13.972 1.00 93.19 96 CYS A N 1
ATOM 740 C CA . CYS A 1 96 ? 0.093 -0.819 13.888 1.00 93.19 96 CYS A CA 1
ATOM 741 C C . CYS A 1 96 ? -0.756 -0.025 14.887 1.00 93.19 96 CYS A C 1
ATOM 743 O O . CYS A 1 96 ? -1.698 -0.571 15.469 1.00 93.19 96 CYS A O 1
ATOM 745 N N . ASP A 1 97 ? -0.396 1.243 15.079 1.00 91.94 97 ASP A N 1
ATOM 746 C CA . ASP A 1 97 ? -1.041 2.168 16.012 1.00 91.94 97 ASP A CA 1
ATOM 747 C C . ASP A 1 97 ? -1.982 3.151 15.299 1.00 91.94 97 ASP A C 1
ATOM 749 O O . ASP A 1 97 ? -2.785 3.804 15.964 1.00 91.94 97 ASP A O 1
ATOM 753 N N . TRP A 1 98 ? -1.893 3.280 13.968 1.00 91.81 98 TRP A N 1
ATOM 754 C CA . TRP A 1 98 ? -2.715 4.228 13.216 1.00 91.81 98 TRP A CA 1
ATOM 755 C C . TRP A 1 98 ? -4.196 3.857 13.276 1.00 91.81 98 TRP A C 1
ATOM 757 O O . TRP A 1 98 ? -4.589 2.697 13.104 1.00 91.81 98 TRP A O 1
ATOM 767 N N . SER A 1 99 ? -5.038 4.873 13.442 1.00 88.56 99 SER A N 1
ATOM 768 C CA . SER A 1 99 ? -6.489 4.732 13.409 1.00 88.56 99 SER A CA 1
ATOM 769 C C . SER A 1 99 ? -7.144 5.702 12.420 1.00 88.56 99 SER A C 1
ATOM 771 O O . SER A 1 99 ? -6.594 6.743 12.061 1.00 88.56 99 SER A O 1
ATOM 773 N N . VAL A 1 100 ? -8.337 5.342 11.932 1.00 86.06 100 VAL A N 1
ATOM 774 C CA . VAL A 1 100 ? -9.044 6.113 10.897 1.00 86.06 100 VAL A CA 1
ATOM 775 C C . VAL A 1 100 ? -9.278 7.551 11.357 1.00 86.06 100 VAL A C 1
ATOM 777 O O . VAL A 1 100 ? -9.951 7.789 12.358 1.00 86.06 100 VAL A O 1
ATOM 780 N N . GLY A 1 101 ? -8.787 8.507 10.568 1.00 78.50 101 GLY A N 1
ATOM 781 C CA . GLY A 1 101 ? -8.918 9.938 10.847 1.00 78.50 101 GLY A CA 1
ATOM 782 C C . GLY A 1 101 ? -7.759 10.533 11.648 1.00 78.50 101 GLY A C 1
ATOM 783 O O . GLY A 1 101 ? -7.747 11.746 11.855 1.00 78.50 101 GLY A O 1
ATOM 784 N N . GLU A 1 102 ? -6.776 9.730 12.065 1.00 77.12 102 GLU A N 1
ATOM 785 C CA . GLU A 1 102 ? -5.507 10.260 12.557 1.00 77.12 102 GLU A CA 1
ATOM 786 C C . GLU A 1 102 ? -4.702 10.907 11.431 1.00 77.12 102 GLU A C 1
ATOM 788 O O . GLU A 1 102 ? -4.763 10.503 10.268 1.00 77.12 102 GLU A O 1
ATOM 793 N N . ASN A 1 103 ? -3.922 11.927 11.796 1.00 71.69 103 ASN A N 1
ATOM 794 C CA . ASN A 1 103 ? -3.009 12.557 10.857 1.00 71.69 103 ASN A CA 1
ATOM 795 C C . ASN A 1 103 ? -1.946 11.547 10.432 1.00 71.69 103 ASN A C 1
ATOM 797 O O . ASN A 1 103 ? -1.264 10.958 11.274 1.00 71.69 103 ASN A O 1
ATOM 801 N N . ASP A 1 104 ? -1.772 11.414 9.123 1.00 68.56 104 ASP A N 1
ATOM 802 C CA . ASP A 1 104 ? -0.708 10.616 8.542 1.00 68.56 104 ASP A CA 1
ATOM 803 C C . ASP A 1 104 ? 0.647 11.054 9.107 1.00 68.56 104 ASP A C 1
ATOM 805 O O . ASP A 1 104 ? 1.073 12.208 8.970 1.00 68.56 104 ASP A O 1
ATOM 809 N N . LYS A 1 105 ? 1.355 10.118 9.743 1.00 63.47 105 LYS A N 1
ATOM 810 C CA . LYS A 1 105 ? 2.774 10.308 10.018 1.00 63.47 105 LYS A CA 1
ATOM 811 C C . LYS A 1 105 ? 3.486 10.149 8.683 1.00 63.47 105 LYS A C 1
ATOM 813 O O . LYS A 1 105 ? 3.701 9.034 8.212 1.00 63.47 105 LYS A O 1
ATOM 818 N N . LEU A 1 106 ? 3.837 11.277 8.071 1.00 55.25 106 LEU A N 1
ATOM 819 C CA . LEU A 1 106 ? 4.739 11.305 6.927 1.00 55.25 106 LEU A CA 1
ATOM 820 C C . LEU A 1 106 ? 6.120 10.852 7.403 1.00 55.25 106 LEU A C 1
ATOM 822 O O . LEU A 1 106 ? 6.967 11.669 7.767 1.00 55.25 106 LEU A O 1
ATOM 826 N N . ILE A 1 107 ? 6.359 9.543 7.418 1.00 55.91 107 ILE A N 1
ATOM 827 C CA . ILE A 1 107 ? 7.715 9.022 7.551 1.00 55.91 107 ILE A CA 1
ATOM 828 C C . ILE A 1 107 ? 8.343 9.079 6.159 1.00 55.91 107 ILE A C 1
ATOM 830 O O . ILE A 1 107 ? 8.340 8.118 5.389 1.00 55.91 107 ILE A O 1
ATOM 834 N N . ILE A 1 108 ? 8.807 10.281 5.810 1.00 44.94 108 ILE A N 1
ATOM 835 C CA . ILE A 1 108 ? 9.481 10.566 4.544 1.00 44.94 108 ILE A CA 1
ATOM 836 C C . ILE A 1 108 ? 10.673 9.608 4.411 1.00 44.94 108 ILE A C 1
ATOM 838 O O . ILE A 1 108 ? 11.573 9.613 5.248 1.00 44.94 108 ILE A O 1
ATOM 842 N N . GLY A 1 109 ? 10.668 8.788 3.355 1.00 46.75 109 GLY A N 1
ATOM 843 C CA . GLY A 1 109 ? 11.773 7.892 2.997 1.00 46.75 109 GLY A CA 1
ATOM 844 C C . GLY A 1 109 ? 11.601 6.406 3.337 1.00 46.75 109 GLY A C 1
ATOM 845 O O . GLY A 1 109 ? 12.506 5.642 3.017 1.00 46.75 109 GLY A O 1
ATOM 846 N N . ILE A 1 110 ? 10.481 5.981 3.944 1.00 51.50 110 ILE A N 1
ATOM 847 C CA . ILE A 1 110 ? 10.225 4.553 4.263 1.00 51.50 110 ILE A CA 1
ATOM 848 C C . ILE A 1 110 ? 9.038 3.971 3.481 1.00 51.50 110 ILE A C 1
ATOM 850 O O . ILE A 1 110 ? 8.961 2.758 3.307 1.00 51.50 110 ILE A O 1
ATOM 854 N N . LEU A 1 111 ? 8.153 4.823 2.956 1.00 56.94 111 LEU A N 1
ATOM 855 C CA . LEU A 1 111 ? 6.977 4.367 2.223 1.00 56.94 111 LEU A CA 1
ATOM 856 C C . LEU A 1 111 ? 7.386 3.601 0.953 1.00 56.94 111 LEU A C 1
ATOM 858 O O . LEU A 1 111 ? 8.020 4.164 0.058 1.00 56.94 111 LEU A O 1
ATOM 862 N N . SER A 1 112 ? 7.017 2.322 0.886 1.00 61.62 112 SER A N 1
ATOM 863 C CA . SER A 1 112 ? 7.067 1.498 -0.325 1.00 61.62 112 SER A CA 1
ATOM 864 C C . SER A 1 112 ? 5.656 1.090 -0.737 1.00 61.62 112 SER A C 1
ATOM 866 O O . SER A 1 112 ? 4.673 1.477 -0.105 1.00 61.62 112 SER A O 1
ATOM 868 N N . HIS A 1 113 ? 5.531 0.419 -1.876 1.00 62.78 113 HIS A N 1
ATOM 869 C CA . HIS A 1 113 ? 4.229 0.078 -2.419 1.00 62.78 113 HIS A CA 1
ATOM 870 C C . HIS A 1 113 ? 3.917 -1.404 -2.156 1.00 62.78 113 HIS A C 1
ATOM 872 O O . HIS A 1 113 ? 4.631 -2.230 -2.723 1.00 62.78 113 HIS A O 1
ATOM 878 N N . PRO A 1 114 ? 2.778 -1.739 -1.501 1.00 64.44 114 PRO A N 1
ATOM 879 C CA . PRO A 1 114 ? 2.390 -3.115 -1.127 1.00 64.44 114 PRO A CA 1
ATOM 880 C C . PRO A 1 114 ? 1.881 -3.968 -2.309 1.00 64.44 114 PRO A C 1
ATOM 882 O O . PRO A 1 114 ? 0.884 -4.698 -2.232 1.00 64.44 114 PRO A O 1
ATOM 885 N N . VAL A 1 115 ? 2.479 -3.772 -3.483 1.00 63.56 115 VAL A N 1
ATOM 886 C CA . VAL A 1 115 ? 2.120 -4.406 -4.761 1.00 63.56 115 VAL A CA 1
ATOM 887 C C . VAL A 1 115 ? 3.307 -5.087 -5.410 1.00 63.56 115 VAL A C 1
ATOM 889 O O . VAL A 1 115 ? 3.106 -5.978 -6.241 1.00 63.56 115 VAL A O 1
ATOM 892 N N . VAL A 1 116 ? 4.524 -4.658 -5.100 1.00 59.56 116 VAL A N 1
ATOM 893 C CA . VAL A 1 116 ? 5.683 -5.024 -5.893 1.00 59.56 116 VAL A CA 1
ATOM 894 C C . VAL A 1 116 ? 6.579 -5.925 -5.088 1.00 59.56 116 VAL A C 1
ATOM 896 O O . VAL A 1 116 ? 7.385 -5.480 -4.283 1.00 59.56 116 VAL A O 1
ATOM 899 N N . VAL A 1 117 ? 6.546 -7.203 -5.464 1.00 57.47 117 VAL A N 1
ATOM 900 C CA . VAL A 1 117 ? 7.637 -8.117 -5.155 1.00 57.47 117 VAL A CA 1
ATOM 901 C C . VAL A 1 117 ? 8.920 -7.455 -5.663 1.00 57.47 117 VAL A C 1
ATOM 903 O O . VAL A 1 117 ? 9.131 -7.377 -6.878 1.00 57.47 117 VAL A O 1
ATOM 906 N N . ALA A 1 118 ? 9.785 -6.980 -4.762 1.00 54.69 118 ALA A N 1
ATOM 907 C CA . ALA A 1 118 ? 11.055 -6.342 -5.124 1.00 54.69 118 ALA A CA 1
ATOM 908 C C . ALA A 1 118 ? 11.856 -7.194 -6.134 1.00 54.69 118 ALA A C 1
ATOM 910 O O . ALA A 1 118 ? 12.527 -6.682 -7.030 1.00 54.69 118 ALA A O 1
ATOM 911 N N . VAL A 1 119 ? 11.692 -8.519 -6.056 1.00 53.09 119 VAL A N 1
ATOM 912 C CA . VAL A 1 119 ? 12.272 -9.506 -6.972 1.00 53.09 119 VAL A CA 1
ATOM 913 C C . VAL A 1 119 ? 11.847 -9.300 -8.430 1.00 53.09 119 VAL A C 1
ATOM 915 O O . VAL A 1 119 ? 12.680 -9.459 -9.313 1.00 53.09 119 VAL A O 1
ATOM 918 N N . VAL A 1 120 ? 10.600 -8.924 -8.727 1.00 60.00 120 VAL A N 1
ATOM 919 C CA . VAL A 1 120 ? 10.137 -8.748 -10.118 1.00 60.00 120 VAL A CA 1
ATOM 920 C C . VAL A 1 120 ? 10.847 -7.567 -10.781 1.00 60.00 120 VAL A C 1
ATOM 922 O O . VAL A 1 120 ? 11.298 -7.690 -11.918 1.00 60.00 120 VAL A O 1
ATOM 925 N N . VAL A 1 121 ? 11.033 -6.458 -10.061 1.00 61.25 121 VAL A N 1
ATOM 926 C CA . VAL A 1 121 ? 11.776 -5.291 -10.569 1.00 61.25 121 VAL A CA 1
ATOM 927 C C . VAL A 1 121 ? 13.247 -5.638 -10.785 1.00 61.25 121 VAL A C 1
ATOM 929 O O . VAL A 1 121 ? 13.804 -5.322 -11.836 1.00 61.25 121 VAL A O 1
ATOM 932 N N . VAL A 1 122 ? 13.866 -6.350 -9.837 1.00 60.84 122 VAL A N 1
ATOM 933 C CA . VAL A 1 122 ? 15.266 -6.785 -9.955 1.00 60.84 122 VAL A CA 1
ATOM 934 C C . VAL A 1 122 ? 15.447 -7.755 -11.122 1.00 60.84 122 VAL A C 1
ATOM 936 O O . VAL A 1 122 ? 16.376 -7.591 -11.906 1.00 60.84 122 VAL A O 1
ATOM 939 N N . VAL A 1 123 ? 14.554 -8.731 -11.297 1.00 63.72 123 VAL A N 1
ATOM 940 C CA . VAL A 1 123 ? 14.624 -9.697 -12.405 1.00 63.72 123 VAL A CA 1
ATOM 941 C C . VAL A 1 123 ? 14.467 -8.993 -13.749 1.00 63.72 123 VAL A C 1
ATOM 943 O O . VAL A 1 123 ? 15.269 -9.238 -14.646 1.00 63.72 123 VAL A O 1
ATOM 946 N N . VAL A 1 124 ? 13.495 -8.088 -13.897 1.00 69.75 124 VAL A N 1
ATOM 947 C CA . VAL A 1 124 ? 13.321 -7.322 -15.141 1.00 69.75 124 VAL A CA 1
ATOM 948 C C . VAL A 1 124 ? 14.558 -6.469 -15.428 1.00 69.75 124 VAL A C 1
ATOM 950 O O . VAL A 1 124 ? 15.069 -6.508 -16.545 1.00 69.75 124 VAL A O 1
ATOM 953 N N . ALA A 1 125 ? 15.097 -5.764 -14.430 1.00 70.00 125 ALA A N 1
ATOM 954 C CA . ALA A 1 125 ? 16.310 -4.964 -14.591 1.00 70.00 125 ALA A CA 1
ATOM 955 C C . ALA A 1 125 ? 17.524 -5.821 -14.994 1.00 70.00 125 ALA A C 1
ATOM 957 O O . ALA A 1 125 ? 18.228 -5.482 -15.944 1.00 70.00 125 ALA A O 1
ATOM 958 N N . VAL A 1 126 ? 17.743 -6.961 -14.330 1.00 72.75 126 VAL A N 1
ATOM 959 C CA . VAL A 1 126 ? 18.842 -7.889 -14.643 1.00 72.75 126 VAL A CA 1
ATOM 960 C C . VAL A 1 126 ? 18.687 -8.465 -16.048 1.00 72.75 126 VAL A C 1
ATOM 962 O O . VAL A 1 126 ? 19.656 -8.482 -16.801 1.00 72.75 126 VAL A O 1
ATOM 965 N N . VAL A 1 127 ? 17.483 -8.889 -16.439 1.00 75.88 127 VAL A N 1
ATOM 966 C CA . VAL A 1 127 ? 17.220 -9.421 -17.785 1.00 75.88 127 VAL A CA 1
ATOM 967 C C . VAL A 1 127 ? 17.486 -8.358 -18.846 1.00 75.88 127 VAL A C 1
ATOM 969 O O . VAL A 1 127 ? 18.170 -8.645 -19.824 1.00 75.88 127 VAL A O 1
ATOM 972 N N . VAL A 1 128 ? 17.017 -7.124 -18.648 1.00 79.31 128 VAL A N 1
ATOM 973 C CA . VAL A 1 128 ? 17.272 -6.019 -19.584 1.00 79.31 128 VAL A CA 1
ATOM 974 C C . VAL A 1 128 ? 18.771 -5.747 -19.705 1.00 79.31 128 VAL A C 1
ATOM 976 O O . VAL A 1 128 ? 19.278 -5.668 -20.822 1.00 79.31 128 VAL A O 1
ATOM 979 N N . VAL A 1 129 ? 19.504 -5.673 -18.590 1.00 81.50 129 VAL A N 1
ATOM 980 C CA . VAL A 1 129 ? 20.961 -5.453 -18.604 1.00 81.50 129 VAL A CA 1
ATOM 981 C C . VAL A 1 129 ? 21.685 -6.590 -19.319 1.00 81.50 129 VAL A C 1
ATOM 983 O O . VAL A 1 129 ? 22.510 -6.328 -20.189 1.00 81.50 129 VAL A O 1
ATOM 986 N N . VAL A 1 130 ? 21.360 -7.848 -19.012 1.00 83.06 130 VAL A N 1
ATOM 987 C CA . VAL A 1 130 ? 21.978 -9.015 -19.659 1.00 83.06 130 VAL A CA 1
ATOM 988 C C . VAL A 1 130 ? 21.701 -9.010 -21.159 1.00 83.06 130 VAL A C 1
ATOM 990 O O . VAL A 1 130 ? 22.629 -9.180 -21.943 1.00 83.06 130 VAL A O 1
ATOM 993 N N . VAL A 1 131 ? 20.458 -8.761 -21.578 1.00 84.88 131 VAL A N 1
ATOM 994 C CA . VAL A 1 131 ? 20.095 -8.696 -23.001 1.00 84.88 131 VAL A CA 1
ATOM 995 C C . VAL A 1 131 ? 20.851 -7.570 -23.702 1.00 84.88 131 VAL A C 1
ATOM 997 O O . VAL A 1 131 ? 21.432 -7.805 -24.757 1.00 84.88 131 VAL A O 1
ATOM 1000 N N . VAL A 1 132 ? 20.910 -6.372 -23.115 1.00 85.50 132 VAL A N 1
ATOM 1001 C CA . VAL A 1 132 ? 21.648 -5.237 -23.690 1.00 85.50 132 VAL A CA 1
ATOM 1002 C C . VAL A 1 132 ? 23.136 -5.559 -23.809 1.00 85.50 132 VAL A C 1
ATOM 1004 O O . VAL A 1 132 ? 23.712 -5.355 -24.874 1.00 85.50 132 VAL A O 1
ATOM 1007 N N . VAL A 1 133 ? 23.757 -6.112 -22.764 1.00 86.94 133 VAL A N 1
ATOM 1008 C CA . VAL A 1 133 ? 25.177 -6.494 -22.785 1.00 86.94 133 VAL A CA 1
ATOM 1009 C C . VAL A 1 133 ? 25.437 -7.551 -23.855 1.00 86.94 133 VAL A C 1
ATOM 1011 O O . VAL A 1 133 ? 26.363 -7.395 -24.645 1.00 86.94 133 VAL A O 1
AT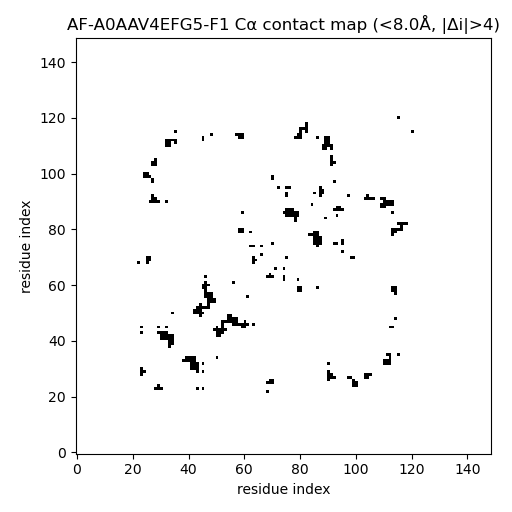OM 1014 N N . VAL A 1 134 ? 24.605 -8.592 -23.937 1.00 87.75 134 VAL A N 1
ATOM 1015 C CA . VAL A 1 134 ? 24.735 -9.643 -24.955 1.00 87.75 134 VAL A CA 1
ATOM 1016 C C . VAL A 1 134 ? 24.592 -9.058 -26.359 1.00 87.75 134 VAL A C 1
ATOM 1018 O O . VAL A 1 134 ? 25.423 -9.342 -27.217 1.00 87.75 134 VAL A O 1
ATOM 1021 N N . VAL A 1 135 ? 23.596 -8.203 -26.598 1.00 87.56 135 VAL A N 1
ATOM 1022 C CA . VAL A 1 135 ? 23.396 -7.547 -27.899 1.00 87.56 135 VAL A CA 1
ATOM 1023 C C . VAL A 1 135 ? 24.596 -6.672 -28.258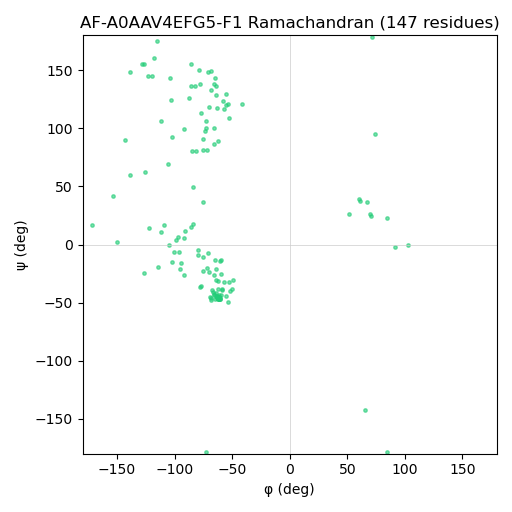 1.00 87.56 135 VAL A C 1
ATOM 1025 O O . VAL A 1 135 ? 25.102 -6.779 -29.371 1.00 87.56 135 VAL A O 1
ATOM 1028 N N . VAL A 1 136 ? 25.097 -5.855 -27.329 1.00 88.44 136 VAL A N 1
ATOM 1029 C CA . VAL A 1 136 ? 26.272 -5.000 -27.559 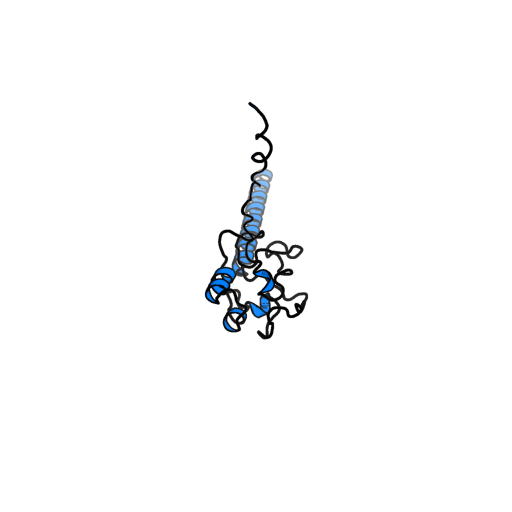1.00 88.44 136 VAL A CA 1
ATOM 1030 C C . VAL A 1 136 ? 27.502 -5.847 -27.876 1.00 88.44 136 VAL A C 1
ATOM 1032 O O . VAL A 1 136 ? 28.182 -5.573 -28.860 1.00 88.44 136 VAL A O 1
ATOM 1035 N N . VAL A 1 137 ? 27.765 -6.904 -27.104 1.00 88.12 137 VAL A N 1
ATOM 1036 C CA . VAL A 1 137 ? 28.899 -7.809 -27.344 1.00 88.12 137 VAL A CA 1
ATOM 1037 C C . VAL A 1 137 ? 28.779 -8.475 -28.713 1.00 88.12 137 VAL A C 1
ATOM 1039 O O . VAL A 1 137 ? 29.742 -8.463 -29.474 1.00 88.12 137 VAL A O 1
ATOM 1042 N N . VAL A 1 138 ? 27.606 -9.001 -29.071 1.00 87.69 138 VAL A N 1
ATOM 1043 C CA . VAL A 1 138 ? 27.381 -9.635 -30.380 1.00 87.69 138 VAL A CA 1
ATOM 1044 C C . VAL A 1 138 ? 27.580 -8.633 -31.515 1.00 87.69 138 VAL A C 1
ATOM 1046 O O . VAL A 1 138 ? 28.270 -8.946 -32.481 1.00 87.69 138 VAL A O 1
ATOM 1049 N N . VAL A 1 139 ? 27.035 -7.420 -31.402 1.00 86.56 139 VAL A N 1
ATOM 1050 C CA . VAL A 1 139 ? 27.206 -6.369 -32.416 1.00 86.56 139 VAL A CA 1
ATOM 1051 C C . VAL A 1 139 ? 28.677 -5.985 -32.555 1.00 86.56 139 VAL A C 1
ATOM 1053 O O . VAL A 1 139 ? 29.180 -5.946 -33.674 1.00 86.56 139 VAL A O 1
ATOM 1056 N N . VAL A 1 140 ? 29.389 -5.763 -31.448 1.00 86.19 140 VAL A N 1
ATOM 1057 C CA . VAL A 1 140 ? 30.822 -5.429 -31.463 1.00 86.19 140 VAL A CA 1
ATOM 1058 C C . VAL A 1 140 ? 31.631 -6.554 -32.100 1.00 86.19 140 VAL A C 1
ATOM 1060 O O . VAL A 1 140 ? 32.431 -6.284 -32.988 1.00 86.19 140 VAL A O 1
ATOM 1063 N N . VAL A 1 141 ? 31.396 -7.812 -31.720 1.00 86.12 141 VAL A N 1
ATOM 1064 C CA . VAL A 1 141 ? 32.096 -8.967 -32.303 1.00 86.12 141 VAL A CA 1
ATOM 1065 C C . VAL A 1 141 ? 31.820 -9.070 -33.802 1.00 86.12 141 VAL A C 1
ATOM 1067 O O . VAL A 1 141 ? 32.756 -9.204 -34.581 1.00 86.12 141 VAL A O 1
ATOM 1070 N N . VAL A 1 142 ? 30.563 -8.951 -34.236 1.00 84.31 142 VAL A N 1
ATOM 1071 C CA . VAL A 1 142 ? 30.196 -9.021 -35.661 1.00 84.31 142 VAL A CA 1
ATOM 1072 C C . VAL A 1 142 ? 30.817 -7.874 -36.458 1.00 84.31 142 VAL A C 1
ATOM 1074 O O . VAL A 1 142 ? 31.294 -8.098 -37.568 1.00 84.31 142 VAL A O 1
ATOM 1077 N N . VAL A 1 143 ? 30.826 -6.655 -35.916 1.00 83.62 143 VAL A N 1
ATOM 1078 C CA . VAL A 1 143 ? 31.428 -5.485 -36.572 1.00 83.62 143 VAL A CA 1
ATOM 1079 C C . VAL A 1 143 ? 32.946 -5.632 -36.644 1.00 83.62 143 VAL A C 1
ATOM 1081 O O . VAL A 1 143 ? 33.507 -5.467 -37.720 1.00 83.62 143 VAL A O 1
ATOM 1084 N N . VAL A 1 144 ? 33.611 -6.002 -35.548 1.00 80.62 144 VAL A N 1
ATOM 1085 C CA . VAL A 1 144 ? 35.069 -6.195 -35.518 1.00 80.62 144 VAL A CA 1
ATOM 1086 C C . VAL A 1 144 ? 35.485 -7.311 -36.474 1.00 80.62 144 VAL A C 1
ATOM 1088 O O . VAL A 1 144 ? 36.391 -7.113 -37.274 1.00 80.62 144 VAL A O 1
ATOM 1091 N N . VAL A 1 145 ? 34.789 -8.451 -36.476 1.00 77.06 145 VAL A N 1
ATOM 1092 C CA . VAL A 1 145 ? 35.081 -9.558 -37.402 1.00 77.06 145 VAL A CA 1
ATOM 1093 C C . VAL A 1 145 ? 34.873 -9.140 -38.861 1.00 77.06 145 VAL A C 1
ATOM 1095 O O . VAL A 1 145 ? 35.689 -9.495 -39.699 1.00 77.06 145 VAL A O 1
ATOM 1098 N N . LYS A 1 146 ? 33.848 -8.338 -39.181 1.00 71.19 146 LYS A N 1
ATOM 1099 C CA . LYS A 1 146 ? 33.637 -7.807 -40.544 1.00 71.19 146 LYS A CA 1
ATOM 1100 C C . LYS A 1 146 ? 34.635 -6.729 -40.977 1.00 71.19 146 LYS A C 1
ATOM 1102 O O . LYS A 1 146 ? 34.707 -6.439 -42.162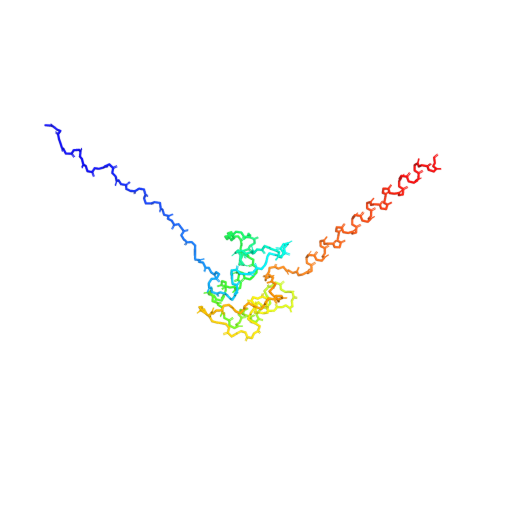 1.00 71.19 146 LYS A O 1
ATOM 1107 N N . VAL A 1 147 ? 35.316 -6.077 -40.038 1.00 72.12 147 VAL A N 1
ATOM 1108 C CA . VAL A 1 147 ? 36.318 -5.035 -40.328 1.00 72.12 147 VAL A CA 1
ATOM 1109 C C . VAL A 1 147 ? 37.726 -5.632 -40.436 1.00 72.12 147 VAL A C 1
ATOM 1111 O O . VAL A 1 147 ? 38.581 -5.056 -41.102 1.00 72.12 147 VAL A O 1
ATOM 1114 N N . VAL A 1 148 ? 37.975 -6.768 -39.779 1.00 66.56 148 VAL A N 1
ATOM 1115 C CA . VAL A 1 148 ? 39.288 -7.437 -39.724 1.00 66.56 148 VAL A CA 1
ATOM 1116 C C . VAL A 1 148 ? 39.446 -8.537 -40.793 1.00 66.56 148 VAL A C 1
ATOM 1118 O O . VAL A 1 148 ? 40.574 -8.943 -41.067 1.00 66.56 148 VAL A O 1
ATOM 1121 N N . VAL A 1 149 ? 38.351 -9.000 -41.409 1.00 57.75 149 VAL A N 1
ATOM 1122 C CA . VAL A 1 149 ? 38.325 -9.968 -42.530 1.00 57.75 149 VAL A CA 1
ATOM 1123 C C . VAL A 1 149 ? 37.955 -9.253 -43.822 1.00 57.75 149 VAL A C 1
ATOM 1125 O O . VAL A 1 149 ? 38.612 -9.534 -44.848 1.00 57.75 149 VAL A O 1
#

InterPro domains:
  IPR055313 Temptin-like [PTHR34737] (9-115)
  IPR057626 Temptin, Cys/Cys disulfide domain [PF24784] (18-114)